Protein AF-A0A9D7A407-F1 (afdb_monomer_lite)

Radius of gyration: 16.37 Å; chains: 1; bounding box: 42×33×40 Å

Foldseek 3Di:
DDDPVNVLVVVLVVCCVVCVVVLQVQFQFEEEEEPLQDDVSVSVVVSLVVNQVVDDPSGRYQYEYEYQCPVHRDPVVVVCPPPPSYHYDNDQLLDADDPDDDLHLYYEAEDADPDPVVCVVVVPSRCSCVPNSVVNVVVVQVVCVVVVRHNNYYHYDDDPCVVPD

Structure (mmCIF, N/CA/C/O backbone):
data_AF-A0A9D7A407-F1
#
_entry.id   AF-A0A9D7A407-F1
#
loop_
_atom_site.group_PDB
_atom_site.id
_atom_site.type_symbol
_atom_site.label_atom_id
_atom_site.label_alt_id
_atom_site.label_comp_id
_atom_site.label_asym_id
_atom_site.label_entity_id
_atom_site.label_seq_id
_atom_site.pdbx_PDB_ins_code
_atom_site.Cartn_x
_atom_site.Cartn_y
_atom_site.Cartn_z
_atom_site.occupancy
_atom_site.B_iso_or_equiv
_atom_site.auth_seq_id
_atom_site.auth_comp_id
_atom_site.auth_asym_id
_atom_site.auth_atom_id
_atom_site.pdbx_PDB_model_num
ATOM 1 N N . MET A 1 1 ? 23.932 -15.758 18.112 1.00 62.31 1 MET A N 1
ATOM 2 C CA . MET A 1 1 ? 23.601 -14.963 16.907 1.00 62.31 1 MET A CA 1
ATOM 3 C C . MET A 1 1 ? 22.083 -14.865 16.829 1.00 62.31 1 MET A C 1
ATOM 5 O O . MET A 1 1 ? 21.446 -15.905 16.954 1.00 62.31 1 MET A O 1
ATOM 9 N N . LYS A 1 2 ? 21.495 -13.667 16.708 1.00 73.19 2 LYS A N 1
ATOM 10 C CA . LYS A 1 2 ? 20.047 -13.544 16.459 1.00 73.19 2 LYS A CA 1
ATOM 11 C C . LYS A 1 2 ? 19.759 -14.063 15.045 1.00 73.19 2 LYS A C 1
ATOM 13 O O . LYS A 1 2 ? 20.515 -13.754 14.130 1.00 73.19 2 LYS A O 1
ATOM 18 N N . ASN A 1 3 ? 18.728 -14.889 14.881 1.00 90.25 3 ASN A N 1
ATOM 19 C CA . ASN A 1 3 ? 18.293 -15.340 13.558 1.00 90.25 3 ASN A CA 1
ATOM 20 C C . ASN A 1 3 ? 17.407 -14.268 12.893 1.00 90.25 3 ASN A C 1
ATOM 22 O O . ASN A 1 3 ? 16.971 -13.325 13.553 1.00 90.25 3 ASN A O 1
ATOM 26 N N . ALA A 1 4 ? 17.138 -14.407 11.592 1.00 87.56 4 ALA A N 1
ATOM 27 C CA . ALA A 1 4 ? 16.377 -13.413 10.828 1.00 87.56 4 ALA A CA 1
ATOM 28 C C . ALA A 1 4 ? 14.980 -13.140 11.417 1.00 87.56 4 ALA A C 1
ATOM 30 O O . ALA A 1 4 ? 14.540 -11.997 11.453 1.00 87.56 4 ALA A O 1
ATOM 31 N N . HIS A 1 5 ? 14.313 -14.171 11.944 1.00 88.75 5 HIS A N 1
ATOM 32 C CA . HIS A 1 5 ? 13.008 -14.020 12.586 1.00 88.75 5 HIS A CA 1
ATOM 33 C C . HIS A 1 5 ? 13.080 -13.117 13.823 1.00 88.75 5 HIS A C 1
ATOM 35 O O . HIS A 1 5 ? 12.257 -12.224 13.977 1.00 88.75 5 HIS A O 1
ATOM 41 N N . ALA A 1 6 ? 14.077 -13.318 14.691 1.00 93.00 6 ALA A N 1
ATOM 42 C CA . ALA A 1 6 ? 14.250 -12.502 15.891 1.00 93.00 6 ALA A CA 1
ATOM 43 C C . ALA A 1 6 ? 14.521 -11.023 15.566 1.00 93.00 6 ALA A C 1
ATOM 45 O O . ALA A 1 6 ? 14.086 -10.155 16.315 1.00 93.00 6 ALA A O 1
ATOM 46 N N . ILE A 1 7 ? 15.217 -10.741 14.459 1.00 94.88 7 ILE A N 1
ATOM 47 C CA . ILE A 1 7 ? 15.448 -9.367 13.990 1.00 94.88 7 ILE A CA 1
ATOM 48 C C . ILE A 1 7 ? 14.130 -8.745 13.528 1.00 94.88 7 ILE A C 1
ATOM 50 O O . ILE A 1 7 ? 13.757 -7.691 14.026 1.00 94.88 7 ILE A O 1
ATOM 54 N N . VAL A 1 8 ? 13.379 -9.436 12.664 1.00 94.50 8 VAL A N 1
ATOM 55 C CA . VAL A 1 8 ? 12.084 -8.937 12.177 1.00 94.50 8 VAL A CA 1
ATOM 56 C C . VAL A 1 8 ? 11.126 -8.671 13.336 1.00 94.50 8 VAL A C 1
ATOM 58 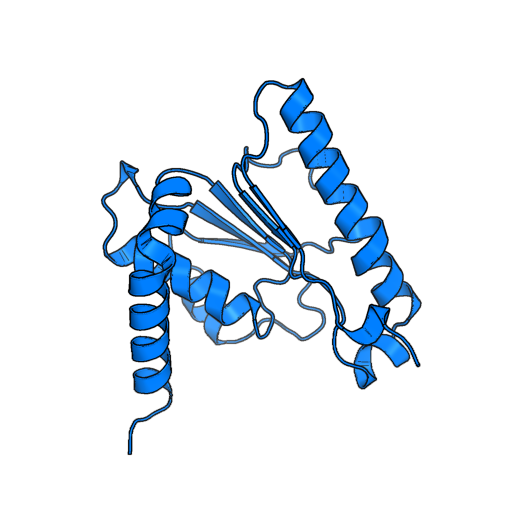O O . VAL A 1 8 ? 10.497 -7.624 13.365 1.00 94.50 8 VAL A O 1
ATOM 61 N N . THR A 1 9 ? 11.014 -9.580 14.308 1.00 95.12 9 THR A N 1
ATOM 62 C CA . THR A 1 9 ? 10.157 -9.355 15.482 1.00 95.12 9 THR A CA 1
ATOM 63 C C . THR A 1 9 ? 10.557 -8.090 16.238 1.00 95.12 9 THR A C 1
ATOM 65 O O . THR A 1 9 ? 9.695 -7.257 16.500 1.00 95.12 9 THR A O 1
ATOM 68 N N . GLN A 1 10 ? 11.851 -7.912 16.516 1.00 97.06 10 GLN A N 1
ATOM 69 C CA . GLN A 1 10 ? 12.355 -6.727 17.208 1.00 97.06 10 GLN A CA 1
ATOM 70 C C . GLN A 1 10 ? 12.086 -5.433 16.420 1.00 97.06 10 GLN A C 1
ATOM 72 O O . GLN A 1 10 ? 11.725 -4.417 17.009 1.00 97.06 10 GLN A O 1
ATOM 77 N N . ASP A 1 11 ? 12.238 -5.461 15.096 1.00 97.50 11 ASP A N 1
ATOM 78 C CA . ASP A 1 11 ? 11.947 -4.308 14.243 1.00 97.50 11 ASP A CA 1
ATOM 79 C C . ASP A 1 11 ? 10.453 -3.954 14.268 1.00 97.50 11 ASP A C 1
ATOM 81 O O . ASP A 1 11 ? 10.094 -2.781 14.326 1.00 97.50 11 ASP A O 1
ATOM 85 N N . LEU A 1 12 ? 9.566 -4.955 14.240 1.00 97.56 12 LEU A N 1
ATOM 86 C CA . LEU A 1 12 ? 8.117 -4.738 14.290 1.00 97.56 12 LEU A CA 1
ATOM 87 C C . LEU A 1 12 ? 7.673 -4.175 15.643 1.00 97.56 12 LEU A C 1
ATOM 89 O O . LEU A 1 12 ? 6.838 -3.270 15.667 1.00 97.56 12 LEU A O 1
ATOM 93 N N . GLU A 1 13 ? 8.258 -4.659 16.741 1.00 97.31 13 GLU A N 1
ATOM 94 C CA . GLU A 1 13 ? 8.068 -4.090 18.079 1.00 97.31 13 GLU A CA 1
ATOM 95 C C . GLU A 1 13 ? 8.502 -2.621 18.095 1.00 97.31 13 GLU A C 1
ATOM 97 O O . GLU A 1 13 ? 7.706 -1.748 18.442 1.00 97.31 13 GLU A O 1
ATOM 102 N N . TYR A 1 14 ? 9.713 -2.328 17.609 1.00 98.19 14 TYR A N 1
ATOM 103 C CA . TYR A 1 14 ? 10.229 -0.964 17.510 1.00 98.19 14 TYR A CA 1
ATOM 104 C C . TYR A 1 14 ? 9.311 -0.051 16.681 1.00 98.19 14 TYR A C 1
ATOM 106 O O . TYR A 1 14 ? 8.990 1.060 17.110 1.00 98.19 14 TYR A O 1
ATOM 114 N N . ILE A 1 15 ? 8.841 -0.506 15.516 1.00 97.88 15 ILE A N 1
ATOM 115 C CA . ILE A 1 15 ? 7.926 0.259 14.657 1.00 97.88 15 ILE A CA 1
ATOM 116 C C . ILE A 1 15 ? 6.605 0.533 15.387 1.00 97.88 15 ILE A C 1
ATOM 118 O O . ILE A 1 15 ? 6.150 1.676 15.421 1.00 97.88 15 ILE A O 1
ATOM 122 N N . CYS A 1 16 ? 5.998 -0.486 16.000 1.00 97.12 16 CYS A N 1
ATOM 123 C CA . CYS A 1 16 ? 4.733 -0.343 16.726 1.00 97.12 16 CYS A CA 1
ATOM 124 C C . CYS A 1 16 ? 4.859 0.578 17.942 1.00 97.12 16 CYS A C 1
ATOM 126 O O . CYS A 1 16 ? 3.928 1.322 18.252 1.00 97.12 16 CYS A O 1
ATOM 128 N N . GLU A 1 17 ? 6.007 0.561 18.618 1.00 97.25 17 GLU A N 1
ATOM 129 C CA . GLU A 1 17 ? 6.273 1.434 19.756 1.00 97.25 17 GLU A CA 1
ATOM 130 C C . GLU A 1 17 ? 6.446 2.901 19.362 1.00 97.25 17 GLU A C 1
ATOM 132 O O . GLU A 1 17 ? 5.972 3.779 20.088 1.00 97.25 17 GLU A O 1
ATOM 137 N N . ASN A 1 18 ? 7.099 3.165 18.230 1.00 98.19 18 ASN A N 1
ATOM 138 C CA . ASN A 1 18 ? 7.390 4.525 17.775 1.00 98.19 18 ASN A CA 1
ATOM 139 C C . ASN A 1 18 ? 6.241 5.150 16.974 1.00 98.19 18 ASN A C 1
ATOM 141 O O . ASN A 1 18 ? 6.116 6.370 16.973 1.00 98.19 18 ASN A O 1
ATOM 145 N N . LEU A 1 19 ? 5.379 4.341 16.349 1.00 96.94 19 LEU A N 1
ATOM 146 C CA . LEU A 1 19 ? 4.243 4.811 15.543 1.00 96.94 19 LEU A CA 1
ATOM 147 C C . LEU A 1 19 ? 2.884 4.668 16.252 1.00 96.94 19 LEU A C 1
ATOM 149 O O . LEU A 1 19 ? 1.840 4.539 15.607 1.00 96.94 19 LEU A O 1
ATOM 153 N N . LYS A 1 20 ? 2.863 4.651 17.594 1.00 96.00 20 LYS A N 1
ATOM 154 C CA . LYS A 1 20 ? 1.623 4.479 18.384 1.00 96.00 20 LYS A CA 1
ATOM 155 C C . LYS A 1 20 ? 0.532 5.469 17.981 1.00 96.00 20 LYS A C 1
ATOM 157 O O . LYS A 1 20 ? -0.639 5.098 17.931 1.00 96.00 20 LYS A O 1
ATOM 162 N N . THR A 1 21 ? 0.914 6.713 17.704 1.00 97.19 21 THR A N 1
ATOM 163 C CA . THR A 1 21 ? -0.012 7.785 17.326 1.00 97.19 21 THR A CA 1
ATOM 164 C C . THR A 1 21 ? -0.643 7.511 15.964 1.00 97.19 21 THR A C 1
ATOM 166 O O . THR A 1 21 ? -1.859 7.592 15.820 1.00 97.19 21 THR A O 1
ATOM 169 N N . GLU A 1 22 ? 0.163 7.139 14.975 1.00 96.94 22 GLU A N 1
ATOM 170 C CA . GLU A 1 22 ? -0.262 6.858 13.606 1.00 96.94 22 GLU A CA 1
ATOM 171 C C . GLU A 1 22 ? -1.163 5.620 13.563 1.00 96.94 22 GLU A C 1
ATOM 173 O O . GLU A 1 22 ? -2.240 5.655 12.965 1.00 96.94 22 GLU A O 1
ATOM 178 N N . PHE A 1 23 ? -0.788 4.541 14.261 1.00 97.56 23 PHE A N 1
ATOM 179 C CA . PHE A 1 23 ? -1.649 3.364 14.384 1.00 97.56 23 PHE A CA 1
ATOM 180 C C . PHE A 1 23 ? -2.976 3.699 15.076 1.00 97.56 23 PHE A C 1
ATOM 182 O O . PHE A 1 23 ? -4.028 3.263 14.612 1.00 97.56 23 PHE A O 1
ATOM 189 N N . ALA A 1 24 ? -2.963 4.524 16.129 1.00 96.69 24 ALA A N 1
ATOM 190 C CA . ALA A 1 24 ? -4.189 4.968 16.790 1.00 96.69 24 ALA A CA 1
ATOM 191 C C . ALA A 1 24 ? -5.093 5.806 15.865 1.00 96.69 24 ALA A C 1
ATOM 193 O O . ALA A 1 24 ? -6.313 5.670 15.922 1.00 96.69 24 ALA A O 1
ATOM 194 N N . GLN A 1 25 ? -4.527 6.633 14.978 1.00 97.56 25 GLN A N 1
ATOM 195 C CA . GLN A 1 25 ? -5.297 7.388 13.978 1.00 97.56 25 GLN A CA 1
ATOM 196 C C . GLN A 1 25 ? -5.928 6.486 12.906 1.00 97.56 25 GLN A C 1
ATOM 198 O O . GLN A 1 25 ? -7.016 6.787 12.402 1.00 97.56 25 GLN A O 1
ATOM 203 N N . MET A 1 26 ? -5.258 5.382 12.566 1.00 98.12 26 MET A N 1
ATOM 204 C CA . MET A 1 26 ? -5.745 4.379 11.616 1.00 98.12 26 MET A CA 1
ATOM 205 C C . MET A 1 26 ? -6.700 3.353 12.246 1.00 98.12 26 MET A C 1
ATOM 207 O O . MET A 1 26 ? -7.421 2.675 11.511 1.00 98.12 26 MET A O 1
ATOM 211 N N . ALA A 1 27 ? -6.728 3.229 13.575 1.00 98.19 27 ALA A N 1
ATOM 212 C CA . ALA A 1 27 ? -7.482 2.208 14.295 1.00 98.19 27 ALA A CA 1
ATOM 213 C C . ALA A 1 27 ? -8.965 2.158 13.880 1.00 98.19 27 ALA A C 1
ATOM 215 O O . ALA A 1 27 ? -9.656 3.176 13.821 1.00 98.19 27 ALA A O 1
ATOM 216 N N . GLY A 1 28 ? -9.453 0.951 13.587 1.00 98.38 28 GLY A N 1
ATOM 217 C CA . GLY A 1 28 ? -10.831 0.691 13.158 1.00 98.38 28 GLY A CA 1
ATOM 218 C C . GLY A 1 28 ? -11.140 1.083 11.709 1.00 98.38 28 GLY A C 1
ATOM 219 O O . GLY A 1 28 ? -12.287 0.961 11.272 1.00 98.38 28 GLY A O 1
ATOM 220 N N . LYS A 1 29 ? -10.144 1.547 10.945 1.00 98.38 29 LYS A N 1
ATOM 221 C CA . LYS A 1 29 ? -10.311 2.018 9.564 1.00 98.38 29 LYS A CA 1
ATOM 222 C C . LYS A 1 29 ? -9.705 1.048 8.551 1.00 98.38 29 LYS A C 1
ATOM 224 O O . LYS A 1 29 ? -9.127 0.013 8.886 1.00 98.38 29 LYS A O 1
ATOM 229 N N . ARG A 1 30 ? -9.884 1.375 7.270 1.00 98.69 30 ARG A N 1
ATOM 230 C CA . ARG A 1 30 ? -9.343 0.618 6.137 1.00 98.69 30 ARG A CA 1
ATOM 231 C C . ARG A 1 30 ? -8.115 1.321 5.565 1.00 98.69 30 ARG A C 1
ATOM 233 O O . ARG A 1 30 ? -8.171 2.522 5.292 1.00 98.69 30 ARG A O 1
ATOM 240 N N . LEU A 1 31 ? -7.058 0.546 5.342 1.00 98.75 31 LEU A N 1
ATOM 241 C CA . LEU A 1 31 ? -5.794 0.970 4.747 1.00 98.75 31 LEU A CA 1
ATOM 242 C C . LEU A 1 31 ? -5.579 0.241 3.416 1.00 98.75 31 LEU A C 1
ATOM 244 O O . LEU A 1 31 ? -5.613 -0.988 3.371 1.00 98.75 31 LEU A O 1
ATOM 248 N N . LEU A 1 32 ? -5.325 0.993 2.347 1.00 98.69 32 LEU A N 1
ATOM 249 C CA . LEU A 1 32 ? -4.858 0.456 1.070 1.00 98.69 32 LEU A CA 1
ATOM 250 C C . LEU A 1 32 ? -3.340 0.618 0.962 1.00 98.69 32 LEU A C 1
ATOM 252 O O . LEU A 1 32 ? -2.828 1.725 1.092 1.00 98.69 32 LEU A O 1
ATOM 256 N N . ILE A 1 33 ? -2.627 -0.465 0.662 1.00 98.56 33 ILE A N 1
ATOM 257 C CA . ILE A 1 33 ? -1.197 -0.448 0.348 1.00 98.56 33 ILE A CA 1
ATOM 258 C C . ILE A 1 33 ? -1.017 -0.952 -1.081 1.00 98.56 33 ILE A C 1
ATOM 260 O O . ILE A 1 33 ? -1.228 -2.129 -1.365 1.00 98.56 33 ILE A O 1
ATOM 264 N N . THR A 1 34 ? -0.594 -0.090 -2.000 1.00 98.06 34 THR A N 1
ATOM 265 C CA . THR A 1 34 ? -0.192 -0.551 -3.338 1.00 98.06 34 THR A CA 1
ATOM 266 C C . THR A 1 34 ? 1.293 -0.903 -3.329 1.00 98.06 34 THR A C 1
ATOM 268 O O . THR A 1 34 ? 2.064 -0.162 -2.723 1.00 98.06 34 THR A O 1
ATOM 271 N N . GLY A 1 35 ? 1.720 -1.963 -4.015 1.00 96.56 35 GLY A N 1
ATOM 272 C CA . GLY A 1 35 ? 3.117 -2.416 -3.993 1.00 96.56 35 GLY A CA 1
ATOM 273 C C . GLY A 1 35 ? 3.501 -3.118 -2.686 1.00 96.56 35 GLY A C 1
ATOM 274 O O . GLY A 1 35 ? 4.682 -3.213 -2.345 1.00 96.56 35 GLY A O 1
ATOM 275 N N . GLY A 1 36 ? 2.504 -3.578 -1.920 1.00 96.62 36 GLY A N 1
ATOM 276 C CA . GLY A 1 36 ? 2.699 -4.184 -0.602 1.00 96.62 36 GLY A CA 1
ATOM 277 C C . GLY A 1 36 ? 3.466 -5.509 -0.629 1.00 96.62 36 GLY A C 1
ATOM 278 O O . GLY A 1 36 ? 4.002 -5.901 0.401 1.00 96.62 36 GLY A O 1
ATOM 279 N N . ALA A 1 37 ? 3.590 -6.175 -1.785 1.00 96.25 37 ALA A N 1
ATOM 280 C CA . ALA A 1 37 ? 4.411 -7.382 -1.915 1.00 96.25 37 ALA A CA 1
ATOM 281 C C . ALA A 1 37 ? 5.911 -7.072 -2.114 1.00 96.25 37 ALA A C 1
ATOM 283 O O . ALA A 1 37 ? 6.737 -7.985 -2.155 1.00 96.25 37 ALA A O 1
ATOM 284 N N . GLY A 1 38 ? 6.279 -5.793 -2.260 1.00 93.62 38 GLY A N 1
ATOM 285 C CA . GLY A 1 38 ? 7.661 -5.345 -2.415 1.00 93.62 38 GLY A CA 1
ATOM 286 C C . GLY A 1 38 ? 8.473 -5.341 -1.114 1.00 93.62 38 GLY A C 1
ATOM 287 O O . GLY A 1 38 ? 7.974 -5.630 -0.033 1.00 93.62 38 GLY A O 1
ATOM 288 N N . PHE A 1 39 ? 9.749 -4.956 -1.219 1.00 91.25 39 PHE A N 1
ATOM 289 C CA . PHE A 1 39 ? 10.692 -4.956 -0.092 1.00 91.25 39 PHE A CA 1
ATOM 290 C C . PHE A 1 39 ? 10.265 -4.053 1.077 1.00 91.25 39 PHE A C 1
ATOM 292 O O . PHE A 1 39 ? 10.225 -4.511 2.210 1.00 91.25 39 PHE A O 1
ATOM 299 N N . LEU A 1 40 ? 9.912 -2.790 0.823 1.00 91.81 40 LEU A N 1
ATOM 300 C CA . LEU A 1 40 ? 9.404 -1.905 1.882 1.00 91.81 40 LEU A CA 1
ATOM 301 C C . LEU A 1 40 ? 7.946 -2.230 2.243 1.00 91.81 40 LEU A C 1
ATOM 303 O O . LEU A 1 40 ? 7.560 -2.148 3.407 1.00 91.81 40 LEU A O 1
ATOM 307 N N . GLY A 1 41 ? 7.161 -2.678 1.254 1.00 94.12 41 GLY A N 1
ATOM 308 C CA . GLY A 1 41 ? 5.800 -3.178 1.451 1.00 94.12 41 GLY A CA 1
ATOM 309 C C . GLY A 1 41 ? 5.721 -4.295 2.494 1.00 94.12 41 GLY A C 1
ATOM 310 O O . GLY A 1 41 ? 4.812 -4.280 3.320 1.00 94.12 41 GLY A O 1
ATOM 311 N N . TYR A 1 42 ? 6.723 -5.182 2.532 1.00 95.44 42 TYR A N 1
ATOM 312 C CA . TYR A 1 42 ? 6.871 -6.223 3.551 1.00 95.44 42 TYR A CA 1
ATOM 313 C C . TYR A 1 42 ? 6.736 -5.671 4.972 1.00 95.44 42 TYR A C 1
ATOM 315 O O . TYR A 1 42 ? 5.877 -6.132 5.721 1.00 95.44 42 TYR A O 1
ATOM 323 N N . TYR A 1 43 ? 7.540 -4.668 5.340 1.00 96.94 43 TYR A N 1
ATOM 324 C CA . TYR A 1 43 ? 7.502 -4.107 6.691 1.00 96.94 43 TYR A CA 1
ATOM 325 C C . TYR A 1 43 ? 6.213 -3.327 6.956 1.00 96.94 43 TYR A C 1
ATOM 327 O O . TYR A 1 43 ? 5.684 -3.421 8.058 1.00 96.94 43 TYR A O 1
ATOM 335 N N . LEU A 1 44 ? 5.662 -2.620 5.963 1.00 97.12 44 LEU A N 1
ATOM 336 C CA . LEU A 1 44 ? 4.384 -1.914 6.120 1.00 97.12 44 LEU A CA 1
ATOM 337 C C . LEU A 1 44 ? 3.232 -2.875 6.442 1.00 97.12 44 LEU A C 1
ATOM 339 O O . LEU A 1 44 ? 2.477 -2.649 7.387 1.00 97.12 44 LEU A O 1
ATOM 343 N N . VAL A 1 45 ? 3.109 -3.959 5.669 1.00 98.06 45 VAL A N 1
ATOM 344 C CA . VAL A 1 45 ? 2.070 -4.976 5.872 1.00 98.06 45 VAL A CA 1
ATOM 345 C C . VAL A 1 45 ? 2.288 -5.678 7.211 1.00 98.06 45 VAL A C 1
ATOM 347 O O . VAL A 1 45 ? 1.376 -5.728 8.033 1.00 98.06 45 VAL A O 1
ATOM 350 N N . GLN A 1 46 ? 3.503 -6.169 7.468 1.00 97.56 46 GLN A N 1
ATOM 351 C CA . GLN A 1 46 ? 3.829 -6.888 8.702 1.00 97.56 46 GLN A CA 1
ATOM 352 C C . GLN A 1 46 ? 3.616 -6.027 9.950 1.00 97.56 46 GLN A C 1
ATOM 354 O O . GLN A 1 46 ? 3.112 -6.543 10.941 1.00 97.56 46 GLN A O 1
ATOM 359 N N . ALA A 1 47 ? 3.952 -4.734 9.919 1.00 98.12 47 ALA A N 1
ATOM 360 C CA . ALA A 1 47 ? 3.787 -3.847 11.070 1.00 98.12 47 ALA A CA 1
ATOM 361 C C . ALA A 1 47 ? 2.312 -3.645 11.431 1.00 98.12 47 ALA A C 1
ATOM 363 O O . ALA A 1 47 ? 1.957 -3.758 12.602 1.00 98.12 47 ALA A O 1
ATOM 364 N N . ILE A 1 48 ? 1.436 -3.437 10.442 1.00 98.25 48 ILE A N 1
ATOM 365 C CA . ILE A 1 48 ? -0.005 -3.302 10.702 1.00 98.25 48 ILE A CA 1
ATOM 366 C C . ILE A 1 48 ? -0.586 -4.615 11.233 1.00 98.25 48 ILE A C 1
ATOM 368 O O . ILE A 1 48 ? -1.334 -4.603 12.209 1.00 98.25 48 ILE A O 1
ATOM 372 N N . LEU A 1 49 ? -0.222 -5.757 10.641 1.00 98.06 49 LEU A N 1
ATOM 373 C CA . LEU A 1 49 ? -0.697 -7.059 11.119 1.00 98.06 49 LEU A CA 1
ATOM 374 C C . LEU A 1 49 ? -0.157 -7.387 12.513 1.00 98.06 49 LEU A C 1
ATOM 376 O O . LEU A 1 49 ? -0.879 -7.936 13.340 1.00 98.06 49 LEU A O 1
ATOM 380 N N . HIS A 1 50 ? 1.095 -7.033 12.800 1.00 97.81 50 HIS A N 1
ATOM 381 C CA . HIS A 1 50 ? 1.687 -7.184 14.124 1.00 97.81 50 HIS A CA 1
ATOM 382 C C . HIS A 1 50 ? 0.943 -6.335 15.157 1.00 97.81 50 HIS A C 1
ATOM 384 O O . HIS A 1 50 ? 0.561 -6.853 16.203 1.00 97.81 50 HIS A O 1
ATOM 390 N N . TRP A 1 51 ? 0.652 -5.073 14.839 1.00 98.19 51 TRP A N 1
ATOM 391 C CA . TRP A 1 51 ? -0.151 -4.204 15.695 1.00 98.19 51 TRP A CA 1
ATOM 392 C C . TRP A 1 51 ? -1.569 -4.763 15.915 1.00 98.19 51 TRP A C 1
ATOM 394 O O . TRP A 1 51 ? -2.039 -4.836 17.053 1.00 98.19 51 TRP A O 1
ATOM 404 N N . ASN A 1 52 ? -2.218 -5.264 14.855 1.00 98.19 52 ASN A N 1
ATOM 405 C CA . ASN A 1 52 ? -3.554 -5.868 14.924 1.00 98.19 52 ASN A CA 1
ATOM 406 C C . ASN A 1 52 ? -3.632 -7.061 15.892 1.00 98.19 52 ASN A C 1
ATOM 408 O O . ASN A 1 52 ? -4.691 -7.283 16.474 1.00 98.19 52 ASN A O 1
ATOM 412 N N . LYS A 1 53 ? -2.538 -7.807 16.122 1.00 96.56 53 LYS A N 1
ATOM 413 C CA . LYS A 1 53 ? -2.513 -8.921 17.097 1.00 96.56 53 LYS A CA 1
ATOM 414 C C . LYS A 1 53 ? -2.778 -8.470 18.533 1.00 96.56 53 LYS A C 1
ATOM 416 O O . LYS A 1 53 ? -3.220 -9.276 19.347 1.00 96.56 53 LYS A O 1
ATOM 421 N N . HIS A 1 54 ? -2.496 -7.207 18.841 1.00 95.75 54 HIS A N 1
ATOM 422 C CA . HIS A 1 54 ? -2.678 -6.620 20.168 1.00 95.75 54 HIS A CA 1
ATOM 423 C C . HIS A 1 54 ? -3.874 -5.660 20.236 1.00 95.75 54 HIS A C 1
ATOM 425 O O . HIS A 1 54 ? -4.273 -5.248 21.326 1.00 95.75 54 HIS A O 1
ATOM 431 N N . ALA A 1 55 ? -4.454 -5.303 19.090 1.00 96.44 55 ALA A N 1
ATOM 432 C CA . ALA A 1 55 ? -5.575 -4.384 19.009 1.00 96.44 55 ALA A CA 1
ATOM 433 C C . ALA A 1 55 ? -6.896 -5.056 19.414 1.00 96.44 55 ALA A C 1
ATOM 435 O O . ALA A 1 55 ? -7.157 -6.223 19.120 1.00 96.44 55 ALA A O 1
ATOM 436 N N . LEU A 1 56 ? -7.777 -4.290 20.063 1.00 97.06 56 LEU A N 1
ATOM 437 C CA . LEU A 1 56 ? -9.142 -4.744 20.329 1.00 97.06 56 LEU A CA 1
ATOM 438 C C . LEU A 1 56 ? -9.932 -4.857 19.010 1.00 97.06 56 LEU A C 1
ATOM 440 O O . LEU A 1 56 ? -9.672 -4.081 18.092 1.00 97.06 56 LEU A O 1
ATOM 444 N N . PRO A 1 57 ? -10.965 -5.720 18.917 1.00 97.00 57 PRO A N 1
ATOM 445 C CA . PRO A 1 57 ? -11.761 -5.885 17.697 1.00 97.00 57 PRO A CA 1
ATOM 446 C C . PRO A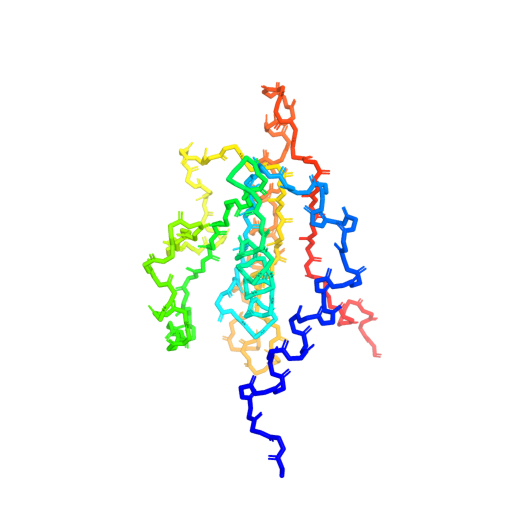 1 57 ? -12.232 -4.588 17.000 1.00 97.00 57 PRO A C 1
ATOM 448 O O . PRO A 1 57 ? -12.098 -4.512 15.779 1.00 97.00 57 PRO A O 1
ATOM 451 N N . PRO A 1 58 ? -12.729 -3.542 17.702 1.00 97.56 58 PRO A N 1
ATOM 452 C CA . PRO A 1 58 ? -13.123 -2.287 17.048 1.00 97.56 58 PRO A CA 1
ATOM 453 C C . PRO A 1 58 ? -11.942 -1.437 16.553 1.00 97.56 58 PRO A C 1
ATOM 455 O O . PRO A 1 58 ? -12.152 -0.496 15.798 1.00 97.56 58 PRO A O 1
ATOM 458 N N . GLN A 1 59 ? -10.717 -1.740 16.983 1.00 98.00 59 GLN A N 1
ATOM 459 C CA . GLN A 1 59 ? -9.500 -1.015 16.622 1.00 98.00 59 GLN A CA 1
ATOM 460 C C . GLN A 1 59 ? -8.751 -1.659 15.451 1.00 98.00 59 GLN A C 1
ATOM 462 O O . GLN A 1 59 ? -7.844 -1.034 14.913 1.00 98.00 59 GLN A O 1
ATOM 467 N N . ILE A 1 60 ? -9.133 -2.865 15.021 1.00 98.56 60 ILE A N 1
ATOM 468 C CA . ILE A 1 60 ? -8.465 -3.583 13.931 1.00 98.56 60 ILE A CA 1
ATOM 469 C C . ILE A 1 60 ? -8.423 -2.732 12.659 1.00 98.56 60 ILE A C 1
ATOM 471 O O . ILE A 1 60 ? -9.458 -2.304 12.141 1.00 98.56 60 ILE A O 1
ATOM 475 N N . ILE A 1 61 ? -7.215 -2.537 12.134 1.00 98.69 61 ILE A N 1
ATOM 476 C CA . ILE A 1 61 ? -6.986 -1.886 10.847 1.00 98.69 61 ILE A CA 1
ATOM 477 C C . ILE A 1 61 ? -7.155 -2.946 9.764 1.00 98.69 61 ILE A C 1
ATOM 479 O O . ILE A 1 61 ? -6.426 -3.936 9.731 1.00 98.69 61 ILE A O 1
ATOM 483 N N . ARG A 1 62 ? -8.113 -2.757 8.856 1.00 98.62 62 ARG A N 1
ATOM 484 C CA . ARG A 1 62 ? -8.315 -3.683 7.731 1.00 98.62 62 ARG A CA 1
ATOM 485 C C . ARG A 1 62 ? -7.402 -3.288 6.581 1.00 98.62 62 ARG A C 1
ATOM 487 O O . ARG A 1 62 ? -7.578 -2.218 5.999 1.00 98.62 62 ARG A O 1
ATOM 494 N N . VAL A 1 63 ? -6.455 -4.153 6.241 1.00 98.50 63 VAL A N 1
ATOM 495 C CA . VAL A 1 63 ? -5.442 -3.890 5.217 1.00 98.50 63 VAL A CA 1
ATOM 496 C C . VAL A 1 63 ? -5.864 -4.515 3.899 1.00 98.50 63 VAL A C 1
ATOM 498 O O . VAL A 1 63 ? -6.241 -5.680 3.840 1.00 98.50 63 VAL A O 1
ATOM 501 N N . THR A 1 64 ? -5.783 -3.752 2.816 1.00 98.44 64 THR A N 1
ATOM 502 C CA . THR A 1 64 ? -5.835 -4.286 1.454 1.00 98.44 64 THR A CA 1
ATOM 503 C C . THR A 1 64 ? -4.507 -4.031 0.764 1.00 98.44 64 THR A C 1
ATOM 505 O O . THR A 1 64 ? -4.017 -2.905 0.781 1.00 98.44 64 THR A O 1
ATOM 508 N N . VAL A 1 65 ? -3.935 -5.057 0.139 1.00 98.31 65 VAL A N 1
ATOM 509 C CA . VAL A 1 65 ? -2.728 -4.941 -0.680 1.00 98.31 65 VAL A CA 1
ATOM 510 C C . VAL A 1 65 ? -3.097 -5.063 -2.148 1.00 98.31 65 VAL A C 1
ATOM 512 O O . VAL A 1 65 ? -3.658 -6.077 -2.559 1.00 98.31 65 VAL A O 1
ATOM 515 N N . PHE A 1 66 ? -2.751 -4.046 -2.934 1.00 98.00 66 PHE A N 1
ATOM 516 C CA . PHE A 1 66 ? -2.806 -4.093 -4.394 1.00 98.00 66 PHE A CA 1
ATOM 517 C C . PHE A 1 66 ? -1.400 -4.313 -4.937 1.00 98.00 66 PHE A C 1
ATOM 519 O O . PHE A 1 66 ? -0.511 -3.491 -4.715 1.00 98.00 66 PHE A O 1
ATOM 526 N N . ASP A 1 67 ? -1.185 -5.403 -5.660 1.00 97.56 67 ASP A N 1
ATOM 527 C CA . ASP A 1 67 ? 0.100 -5.681 -6.302 1.00 97.56 67 ASP A CA 1
ATOM 528 C C . ASP A 1 67 ? -0.117 -6.430 -7.620 1.00 97.56 67 ASP A C 1
ATOM 530 O O . ASP A 1 67 ? -1.051 -7.220 -7.744 1.00 97.56 67 ASP A O 1
ATOM 534 N N . ASN A 1 68 ? 0.717 -6.188 -8.629 1.00 95.25 68 ASN A N 1
ATOM 535 C CA . ASN A 1 68 ? 0.617 -6.905 -9.902 1.00 95.25 68 ASN A CA 1
ATOM 536 C C . ASN A 1 68 ? 1.475 -8.178 -9.930 1.00 95.25 68 ASN A C 1
ATOM 538 O O . ASN A 1 68 ? 1.333 -8.982 -10.855 1.00 95.25 68 ASN A O 1
ATOM 542 N N . TYR A 1 69 ? 2.334 -8.366 -8.924 1.00 95.25 69 TYR A N 1
ATOM 543 C CA . TYR A 1 69 ? 3.266 -9.477 -8.787 1.00 95.25 69 TYR A CA 1
ATOM 544 C C . TYR A 1 69 ? 4.205 -9.637 -9.988 1.00 95.25 69 TYR A C 1
ATOM 546 O O . TYR A 1 69 ? 4.575 -10.754 -10.344 1.00 95.25 69 TYR A O 1
ATOM 554 N N . MET A 1 70 ? 4.633 -8.528 -10.606 1.00 89.75 70 MET A N 1
ATOM 555 C CA . MET A 1 70 ? 5.595 -8.538 -11.721 1.00 89.75 70 MET A CA 1
ATOM 556 C C . MET A 1 70 ? 6.898 -9.284 -11.372 1.00 89.75 70 MET A C 1
ATOM 558 O O . MET A 1 70 ? 7.535 -9.859 -12.248 1.00 89.75 70 MET A O 1
ATOM 562 N N . ARG A 1 71 ? 7.279 -9.314 -10.086 1.00 87.44 71 ARG A N 1
ATOM 563 C CA . ARG A 1 71 ? 8.452 -10.039 -9.558 1.00 87.44 71 ARG A CA 1
ATOM 564 C C . ARG A 1 71 ? 8.104 -11.389 -8.909 1.00 87.44 71 ARG A C 1
ATOM 566 O O . ARG A 1 71 ? 8.944 -11.967 -8.227 1.00 87.44 71 ARG A O 1
ATOM 573 N N . GLY A 1 72 ? 6.881 -11.877 -9.102 1.00 92.50 72 GLY A N 1
ATOM 574 C CA . GLY A 1 72 ? 6.326 -13.033 -8.399 1.00 92.50 72 GLY A CA 1
ATOM 575 C C . GLY A 1 72 ? 5.654 -12.671 -7.072 1.00 92.50 72 GLY A C 1
ATOM 576 O O . GLY A 1 72 ? 5.773 -11.551 -6.569 1.00 92.50 72 GLY A O 1
ATOM 577 N N . VAL A 1 73 ? 4.914 -13.635 -6.519 1.00 95.44 73 VAL A N 1
ATOM 578 C CA . VAL A 1 73 ? 4.322 -13.536 -5.178 1.00 95.44 73 VAL A CA 1
ATOM 579 C C . VAL A 1 73 ? 5.352 -14.060 -4.178 1.00 95.44 73 VAL A C 1
ATOM 581 O O . VAL A 1 73 ? 5.801 -15.194 -4.334 1.00 95.44 73 VAL A O 1
ATOM 584 N N . PRO A 1 74 ? 5.756 -13.281 -3.167 1.00 95.44 74 PRO A N 1
ATOM 585 C CA . PRO A 1 74 ? 6.751 -13.750 -2.218 1.00 95.44 74 PRO A CA 1
ATOM 586 C C . PRO A 1 74 ? 6.148 -14.734 -1.201 1.00 95.44 74 PRO A C 1
ATOM 588 O O . PRO A 1 74 ? 5.035 -14.533 -0.714 1.00 95.44 74 PRO A O 1
ATOM 591 N N . ASP A 1 75 ? 6.916 -15.755 -0.807 1.00 95.56 75 ASP A N 1
ATOM 592 C CA . ASP A 1 75 ? 6.471 -16.823 0.109 1.00 95.56 75 ASP A CA 1
ATOM 593 C C . ASP A 1 75 ? 5.925 -16.312 1.447 1.00 95.56 75 ASP A C 1
ATOM 595 O O . ASP A 1 75 ? 5.038 -16.920 2.046 1.00 95.56 75 ASP A O 1
ATOM 599 N N . TRP A 1 76 ? 6.463 -15.199 1.953 1.00 94.81 76 TRP A N 1
ATOM 600 C CA . TRP A 1 76 ? 5.994 -14.605 3.204 1.00 94.81 76 TRP A CA 1
ATOM 601 C C . TRP A 1 76 ? 4.558 -14.092 3.093 1.00 94.81 76 TRP A C 1
ATOM 603 O O . TRP A 1 76 ? 3.842 -14.119 4.087 1.00 94.81 76 TRP A O 1
ATOM 613 N N . LEU A 1 77 ? 4.138 -13.645 1.906 1.00 95.88 77 LEU A N 1
ATOM 614 C CA . LEU A 1 77 ? 2.803 -13.107 1.677 1.00 95.88 77 LEU A CA 1
ATOM 615 C C . LEU A 1 77 ? 1.782 -14.237 1.539 1.00 95.88 77 LEU A C 1
ATOM 617 O O . LEU A 1 77 ? 0.691 -14.133 2.087 1.00 95.88 77 LEU A O 1
ATOM 621 N N . LEU A 1 78 ? 2.167 -15.348 0.899 1.00 94.31 78 LEU A N 1
ATOM 622 C CA . LEU A 1 78 ? 1.344 -16.563 0.830 1.00 94.31 78 LEU A CA 1
ATOM 623 C C . LEU A 1 78 ? 1.013 -17.096 2.229 1.00 94.31 78 LEU A C 1
ATOM 625 O O . LEU A 1 78 ? -0.120 -17.463 2.509 1.00 94.31 78 LEU A O 1
ATOM 629 N N . LYS A 1 79 ? 1.973 -17.048 3.159 1.00 95.00 79 LYS A N 1
ATOM 630 C CA . LYS A 1 79 ? 1.755 -17.450 4.561 1.00 95.00 79 LYS A CA 1
ATOM 631 C C . LYS A 1 79 ? 0.746 -16.573 5.315 1.00 95.00 79 LYS A C 1
ATOM 633 O O . LYS A 1 79 ? 0.315 -16.965 6.395 1.00 95.00 79 LYS A O 1
ATOM 638 N N . LEU A 1 80 ? 0.395 -15.403 4.780 1.00 95.06 80 LEU A N 1
ATOM 639 C CA . LEU A 1 80 ? -0.546 -14.454 5.379 1.00 95.06 80 LEU A CA 1
ATOM 640 C C . LEU A 1 80 ? -1.929 -14.477 4.710 1.00 95.06 80 LEU A C 1
ATOM 642 O O . LEU A 1 80 ? -2.807 -13.737 5.139 1.00 95.06 80 LEU A O 1
ATOM 646 N N . GLU A 1 81 ? -2.151 -15.309 3.687 1.00 88.62 81 GLU A N 1
ATOM 647 C CA . GLU A 1 81 ? -3.390 -15.298 2.889 1.00 88.62 81 GLU A CA 1
ATOM 648 C C . GLU A 1 81 ? -4.669 -15.552 3.707 1.00 88.62 81 GLU A C 1
ATOM 650 O O . GLU A 1 81 ? -5.746 -15.105 3.324 1.00 88.62 81 GLU A O 1
ATOM 655 N N . ASN A 1 82 ? -4.541 -16.243 4.846 1.00 92.50 82 ASN A N 1
ATOM 656 C CA . ASN A 1 82 ? -5.651 -16.590 5.735 1.00 92.50 82 ASN A CA 1
ATOM 657 C C . ASN A 1 82 ? -5.837 -15.599 6.899 1.00 92.50 82 ASN A C 1
ATOM 659 O O . ASN A 1 82 ? -6.670 -15.841 7.773 1.00 92.50 82 ASN A O 1
ATOM 663 N N . ASP A 1 83 ? -5.066 -14.507 6.957 1.00 96.62 83 ASP A N 1
ATOM 664 C CA . ASP A 1 83 ? -5.273 -13.469 7.968 1.00 96.62 83 ASP A CA 1
ATOM 665 C C . ASP A 1 83 ? -6.584 -12.709 7.672 1.00 96.62 83 ASP A C 1
ATOM 667 O O . ASP A 1 83 ? -6.700 -12.064 6.629 1.00 96.62 83 ASP A O 1
ATOM 671 N N . PRO A 1 84 ? -7.586 -12.728 8.574 1.00 96.06 84 PRO A N 1
ATOM 672 C CA . PRO A 1 84 ? -8.900 -12.130 8.315 1.00 96.06 84 PRO A CA 1
ATOM 673 C C . PRO A 1 84 ? -8.876 -10.594 8.259 1.00 96.06 84 PRO A C 1
ATOM 675 O O . PRO A 1 84 ? -9.886 -9.959 7.935 1.00 96.06 84 PRO A O 1
ATOM 678 N N . THR A 1 85 ? -7.753 -9.977 8.628 1.00 97.50 85 THR A N 1
ATOM 679 C CA . THR A 1 85 ? -7.545 -8.527 8.595 1.00 97.50 85 THR A CA 1
ATOM 680 C C . THR A 1 85 ? -6.816 -8.071 7.331 1.00 97.50 85 THR A C 1
ATOM 682 O O . THR A 1 85 ? -6.743 -6.865 7.085 1.00 97.50 85 THR A O 1
ATOM 685 N N . LEU A 1 86 ? -6.349 -9.015 6.503 1.00 98.31 86 LEU A N 1
ATOM 686 C CA . LEU A 1 86 ? -5.634 -8.783 5.255 1.00 98.31 86 LEU A CA 1
ATOM 687 C C . LEU A 1 86 ? -6.469 -9.220 4.046 1.00 98.31 86 LEU A C 1
ATOM 689 O O . LEU A 1 86 ? -7.016 -10.314 3.998 1.00 98.31 86 LEU A O 1
ATOM 693 N N . CYS A 1 87 ? -6.522 -8.373 3.023 1.00 97.38 87 CYS A N 1
ATOM 694 C CA . CYS A 1 87 ? -7.062 -8.713 1.713 1.00 97.38 87 CYS A CA 1
ATOM 695 C C . CYS A 1 87 ? -5.985 -8.499 0.649 1.00 97.38 87 CYS A C 1
ATOM 697 O O . CYS A 1 87 ? -5.399 -7.419 0.566 1.00 97.38 87 CYS A O 1
ATOM 699 N N . LEU A 1 88 ? -5.714 -9.519 -0.162 1.00 97.25 88 LEU A N 1
ATOM 700 C CA . LEU A 1 88 ? -4.741 -9.458 -1.250 1.00 97.25 88 LEU A CA 1
ATOM 701 C C . LEU A 1 88 ? -5.475 -9.387 -2.582 1.00 97.25 88 LEU A C 1
ATOM 703 O O . LEU A 1 88 ? -6.292 -10.251 -2.894 1.00 97.25 88 LEU A O 1
ATOM 707 N N . VAL A 1 89 ? -5.170 -8.369 -3.381 1.00 96.12 89 VAL A N 1
ATOM 708 C CA . VAL A 1 89 ? -5.798 -8.162 -4.684 1.00 96.12 89 VAL A CA 1
ATOM 709 C C . VAL A 1 89 ? -4.713 -8.012 -5.736 1.00 96.12 89 VAL A C 1
ATOM 711 O O . VAL A 1 89 ? -3.888 -7.096 -5.688 1.00 96.12 89 VAL A O 1
ATOM 714 N N . LYS A 1 90 ? -4.741 -8.905 -6.730 1.00 96.88 90 LYS A N 1
ATOM 715 C CA . LYS A 1 90 ? -3.892 -8.763 -7.908 1.00 96.88 90 LYS A CA 1
ATOM 716 C C . LYS A 1 90 ? -4.389 -7.582 -8.739 1.00 96.88 90 LYS A C 1
ATOM 718 O O . LYS A 1 90 ? -5.437 -7.677 -9.374 1.00 96.88 90 LYS A O 1
ATOM 723 N N . HIS A 1 91 ? -3.642 -6.486 -8.754 1.00 96.94 91 HIS A N 1
ATOM 724 C CA . HIS A 1 91 ? -4.021 -5.282 -9.483 1.00 96.94 91 HIS A CA 1
ATOM 725 C C . HIS A 1 91 ? -2.796 -4.524 -9.997 1.00 96.94 91 HIS A C 1
ATOM 727 O O . HIS A 1 91 ? -1.840 -4.279 -9.263 1.00 96.94 91 HIS A O 1
ATOM 733 N N . ASN A 1 92 ? -2.834 -4.137 -11.273 1.00 96.06 92 ASN A N 1
ATOM 734 C CA . ASN A 1 92 ? -1.842 -3.243 -11.858 1.00 96.06 92 ASN A CA 1
ATOM 735 C C . ASN A 1 92 ? -2.327 -1.804 -11.722 1.00 96.06 92 ASN A C 1
ATOM 737 O O . ASN A 1 92 ? -3.328 -1.449 -12.331 1.00 96.06 92 ASN A O 1
ATOM 741 N N . ILE A 1 93 ? -1.589 -0.984 -10.974 1.00 96.00 93 ILE A N 1
ATOM 742 C CA . ILE A 1 93 ? -1.993 0.386 -10.649 1.00 96.00 93 ILE A CA 1
ATOM 743 C C . ILE A 1 93 ? -2.100 1.309 -11.873 1.00 96.00 93 ILE A C 1
ATOM 745 O O . ILE A 1 93 ? -2.782 2.327 -11.820 1.00 96.00 93 ILE A O 1
ATOM 749 N N . ILE A 1 94 ? -1.458 0.939 -12.987 1.00 95.31 94 ILE A N 1
ATOM 750 C CA . ILE A 1 94 ? -1.587 1.636 -14.273 1.00 95.31 94 ILE A CA 1
ATOM 751 C C . ILE A 1 94 ? -3.028 1.552 -14.799 1.00 95.31 94 ILE A C 1
ATOM 753 O O . ILE A 1 94 ? -3.520 2.488 -15.429 1.00 95.31 94 ILE A O 1
ATOM 757 N N . ALA A 1 95 ? -3.708 0.430 -14.551 1.00 95.56 95 ALA A N 1
ATOM 758 C CA . ALA A 1 95 ? -5.084 0.236 -14.975 1.00 95.56 95 ALA A CA 1
ATOM 759 C C . ALA A 1 95 ? -6.044 1.111 -14.145 1.00 95.56 95 ALA A C 1
ATOM 761 O O . ALA A 1 95 ? -5.720 1.484 -13.015 1.00 95.56 95 ALA A O 1
ATOM 762 N N . PRO A 1 96 ? -7.245 1.416 -14.671 1.00 94.75 96 PRO A N 1
ATOM 763 C CA . PRO A 1 96 ? -8.294 2.038 -13.876 1.00 94.75 96 PRO A CA 1
ATOM 764 C C . PRO A 1 96 ? -8.554 1.252 -12.588 1.00 94.75 96 PRO A C 1
ATOM 766 O O . PRO A 1 96 ? -8.602 0.018 -12.603 1.00 94.75 96 PRO A O 1
ATOM 769 N N . LEU A 1 97 ? -8.742 1.975 -11.484 1.00 95.94 97 LEU A N 1
ATOM 770 C CA . LEU A 1 97 ? -9.082 1.366 -10.203 1.00 95.94 97 LEU A CA 1
ATOM 771 C C . LEU A 1 97 ? -10.424 0.616 -10.300 1.00 95.94 97 LEU A C 1
ATOM 773 O O . LEU A 1 97 ? -11.293 1.029 -11.076 1.00 95.94 97 LEU A O 1
ATOM 777 N N . PRO A 1 98 ? -10.621 -0.469 -9.525 1.00 93.81 98 PRO A N 1
ATOM 778 C CA . PRO A 1 98 ? -11.891 -1.187 -9.504 1.00 93.81 98 PRO A CA 1
ATOM 779 C C . PRO A 1 98 ? -13.064 -0.248 -9.203 1.00 93.81 98 PRO A C 1
ATOM 781 O O . PRO A 1 98 ? -12.967 0.615 -8.334 1.00 93.81 98 PRO A O 1
ATOM 784 N N . THR A 1 99 ? -14.193 -0.436 -9.886 1.00 88.31 99 THR A N 1
ATOM 785 C CA . THR A 1 99 ? -15.400 0.381 -9.665 1.00 88.31 99 THR A CA 1
ATOM 786 C C . THR A 1 99 ? -15.953 0.227 -8.249 1.00 88.31 99 THR A C 1
ATOM 788 O O . THR A 1 99 ? -16.490 1.173 -7.684 1.00 88.31 99 THR A O 1
ATOM 791 N N . GLU A 1 100 ? -15.795 -0.961 -7.665 1.00 86.81 100 GLU A N 1
ATOM 792 C CA . GLU A 1 100 ? -16.245 -1.297 -6.315 1.00 86.81 100 GLU A CA 1
ATOM 793 C C . GLU A 1 100 ? -15.056 -1.338 -5.353 1.00 86.81 100 GLU A C 1
ATOM 795 O O . GLU A 1 100 ? -14.629 -2.390 -4.875 1.00 86.81 100 GLU A O 1
ATOM 800 N N . MET A 1 101 ? -14.479 -0.169 -5.085 1.00 92.06 101 MET A N 1
ATOM 801 C CA . MET A 1 101 ? -13.498 -0.033 -4.015 1.00 92.06 101 MET A CA 1
ATOM 802 C C . MET A 1 101 ? -14.181 0.116 -2.658 1.00 92.06 101 MET A C 1
ATOM 804 O O . MET A 1 101 ? -15.211 0.772 -2.521 1.00 92.06 101 MET A O 1
ATOM 808 N N . ALA A 1 102 ? -13.568 -0.464 -1.627 1.00 92.69 102 ALA A N 1
ATOM 809 C CA . ALA A 1 102 ? -13.955 -0.159 -0.259 1.00 92.69 102 ALA A CA 1
ATOM 810 C C . ALA A 1 102 ? -13.689 1.321 0.075 1.00 92.69 102 ALA A C 1
ATOM 812 O O . ALA A 1 102 ? -12.892 1.993 -0.581 1.00 92.69 102 ALA A O 1
ATOM 813 N N . ASP A 1 103 ? -14.316 1.813 1.142 1.00 94.88 103 ASP A N 1
ATOM 814 C CA . ASP A 1 103 ? -14.031 3.141 1.684 1.00 94.88 103 ASP A CA 1
ATOM 815 C C . ASP A 1 103 ? -12.701 3.111 2.454 1.00 94.88 103 ASP A C 1
ATOM 817 O O . ASP A 1 103 ? -12.654 2.734 3.628 1.00 94.88 103 ASP A O 1
ATOM 821 N N . TYR A 1 104 ? -11.602 3.456 1.781 1.00 98.12 104 TYR A N 1
ATOM 822 C CA . TYR A 1 104 ? -10.282 3.550 2.400 1.00 98.12 104 TYR A CA 1
ATOM 823 C C . TYR A 1 104 ? -10.096 4.920 3.044 1.00 98.12 104 TYR A C 1
ATOM 825 O O . TYR A 1 104 ? -10.225 5.944 2.380 1.00 98.12 104 TYR A O 1
ATOM 833 N N . ALA A 1 105 ? -9.761 4.939 4.333 1.00 98.44 105 ALA A N 1
ATOM 834 C CA . ALA A 1 105 ? -9.416 6.177 5.030 1.00 98.44 105 ALA A CA 1
ATOM 835 C C . ALA A 1 105 ? -7.933 6.527 4.849 1.00 98.44 105 ALA A C 1
ATOM 837 O O . ALA A 1 105 ? -7.566 7.694 4.918 1.00 98.44 105 ALA A O 1
ATOM 838 N N . TRP A 1 106 ? -7.086 5.527 4.594 1.00 98.62 106 TRP A N 1
ATOM 839 C CA . TRP A 1 106 ? -5.647 5.703 4.431 1.00 98.62 106 TRP A CA 1
ATOM 840 C C . TRP A 1 106 ? -5.153 4.973 3.192 1.00 98.62 106 TRP A C 1
ATOM 842 O O . TRP A 1 106 ? -5.589 3.854 2.903 1.00 98.62 106 TRP A O 1
ATOM 852 N N . ILE A 1 107 ? -4.223 5.597 2.473 1.00 98.62 107 ILE A N 1
ATOM 853 C CA . ILE A 1 107 ? -3.573 5.002 1.307 1.00 98.62 107 ILE A CA 1
ATOM 854 C C . ILE A 1 107 ? -2.062 5.189 1.416 1.00 98.62 107 ILE A C 1
ATOM 856 O O . ILE A 1 107 ? -1.575 6.304 1.602 1.00 98.62 107 ILE A O 1
ATOM 860 N N . ILE A 1 108 ? -1.325 4.092 1.255 1.00 98.38 108 ILE A N 1
ATOM 861 C CA . ILE A 1 108 ? 0.125 4.083 1.082 1.00 98.38 108 ILE A CA 1
ATOM 862 C C . ILE A 1 108 ? 0.438 3.582 -0.331 1.00 98.38 108 ILE A C 1
ATOM 864 O O . ILE A 1 108 ? 0.257 2.407 -0.662 1.00 98.38 108 ILE A O 1
ATOM 868 N N . HIS A 1 109 ? 0.918 4.484 -1.178 1.00 97.56 109 HIS A N 1
ATOM 869 C CA . HIS A 1 109 ? 1.326 4.196 -2.542 1.00 97.56 109 HIS A CA 1
ATOM 870 C C . HIS A 1 109 ? 2.824 3.869 -2.606 1.00 97.56 109 HIS A C 1
ATOM 872 O O . HIS A 1 109 ? 3.665 4.757 -2.746 1.00 97.56 109 HIS A O 1
ATOM 878 N N . ALA A 1 110 ? 3.150 2.578 -2.490 1.00 95.31 110 ALA A N 1
ATOM 879 C CA . ALA A 1 110 ? 4.504 2.037 -2.638 1.00 95.31 110 ALA A CA 1
ATOM 880 C C . ALA A 1 110 ? 4.693 1.223 -3.940 1.00 95.31 110 ALA A C 1
ATOM 882 O O . ALA A 1 110 ? 5.710 0.548 -4.110 1.00 95.31 110 ALA A O 1
ATOM 883 N N . ALA A 1 111 ? 3.718 1.252 -4.859 1.00 93.31 111 ALA A N 1
ATOM 884 C CA . ALA A 1 111 ? 3.835 0.591 -6.154 1.00 93.31 111 ALA A CA 1
ATOM 885 C C . ALA A 1 111 ? 4.694 1.448 -7.087 1.00 93.31 111 ALA A C 1
ATOM 887 O O . ALA A 1 111 ? 4.310 2.557 -7.434 1.00 93.31 111 ALA A O 1
ATOM 888 N N . GLY A 1 112 ? 5.834 0.909 -7.507 1.00 88.62 112 GLY A N 1
ATOM 889 C CA . GLY A 1 112 ? 6.744 1.564 -8.438 1.00 88.62 112 GLY A CA 1
ATOM 890 C C . GLY A 1 112 ? 7.932 0.667 -8.769 1.00 88.62 112 GLY A C 1
ATOM 891 O O . GLY A 1 112 ? 8.279 -0.251 -8.015 1.00 88.62 112 GLY A O 1
ATOM 892 N N . ILE A 1 113 ? 8.568 0.919 -9.911 1.00 83.25 113 ILE A N 1
ATOM 893 C CA . ILE A 1 113 ? 9.783 0.210 -10.322 1.00 83.25 113 ILE A CA 1
ATOM 894 C C . ILE A 1 113 ? 10.987 1.028 -9.846 1.00 83.25 113 ILE A C 1
ATOM 896 O O . ILE A 1 113 ? 11.463 1.923 -10.532 1.00 83.25 113 ILE A O 1
ATOM 900 N N . ALA A 1 114 ? 11.464 0.741 -8.633 1.00 79.50 114 ALA A N 1
ATOM 901 C CA . ALA A 1 114 ? 12.502 1.551 -7.983 1.00 79.50 114 ALA A CA 1
ATOM 902 C C . ALA A 1 114 ? 13.948 1.145 -8.331 1.00 79.50 114 ALA A C 1
ATOM 904 O O . ALA A 1 114 ? 14.883 1.891 -8.062 1.00 79.50 114 ALA A O 1
ATOM 905 N N . SER A 1 115 ? 14.169 -0.048 -8.891 1.00 82.88 115 SER A N 1
ATOM 906 C CA . SER A 1 115 ? 15.526 -0.542 -9.155 1.00 82.88 115 SER A CA 1
ATOM 907 C C . SER A 1 115 ? 16.023 -0.102 -10.537 1.00 82.88 115 SER A C 1
ATOM 909 O O . SER A 1 115 ? 15.337 -0.389 -11.522 1.00 82.88 115 SER A O 1
ATOM 911 N N . PRO A 1 116 ? 17.242 0.468 -10.645 1.00 83.19 116 PRO A N 1
ATOM 912 C CA . PRO A 1 116 ? 17.793 0.930 -11.917 1.00 83.19 116 PRO A CA 1
ATOM 913 C C . PRO A 1 116 ? 17.876 -0.113 -13.015 1.00 83.19 116 PRO A C 1
ATOM 915 O O . PRO A 1 116 ? 17.697 0.196 -14.189 1.00 83.19 116 PRO A O 1
ATOM 918 N N . ILE A 1 117 ? 18.117 -1.366 -12.645 1.00 85.88 117 ILE A N 1
ATOM 919 C CA . ILE A 1 117 ? 18.144 -2.467 -13.605 1.00 85.88 117 ILE A CA 1
ATOM 920 C C . ILE A 1 117 ? 16.756 -2.650 -14.235 1.00 85.88 117 ILE A C 1
ATOM 922 O O . ILE A 1 117 ? 16.648 -2.794 -15.449 1.00 85.88 117 ILE A O 1
ATOM 926 N N . TYR A 1 118 ? 15.698 -2.588 -13.425 1.00 84.31 118 TYR A N 1
ATOM 927 C CA . TYR A 1 118 ? 14.332 -2.850 -13.871 1.00 84.31 118 TYR A CA 1
ATOM 928 C C . TYR A 1 118 ? 13.692 -1.648 -14.554 1.00 84.31 118 TYR A C 1
ATOM 930 O O . TYR A 1 118 ? 13.066 -1.829 -15.593 1.00 84.31 118 TYR A O 1
ATOM 938 N N . TYR A 1 119 ? 13.865 -0.427 -14.035 1.00 84.50 119 TYR A N 1
ATOM 939 C CA . TYR A 1 119 ? 13.260 0.731 -14.695 1.00 84.50 119 TYR A CA 1
ATOM 940 C C . TYR A 1 119 ? 13.924 1.047 -16.038 1.00 84.50 119 TYR A C 1
ATOM 942 O O . TYR A 1 119 ? 13.269 1.576 -16.926 1.00 84.50 119 TYR A O 1
ATOM 950 N N . ARG A 1 120 ? 15.201 0.681 -16.241 1.00 87.94 120 ARG A N 1
ATOM 951 C CA . ARG A 1 120 ? 15.840 0.778 -17.566 1.00 87.94 120 ARG A CA 1
ATOM 952 C C . ARG A 1 120 ? 15.317 -0.265 -18.549 1.00 87.94 120 ARG A C 1
ATOM 954 O O . ARG A 1 120 ? 15.262 0.015 -19.739 1.00 87.94 120 ARG A O 1
ATOM 961 N N . ALA A 1 121 ? 14.947 -1.448 -18.061 1.00 9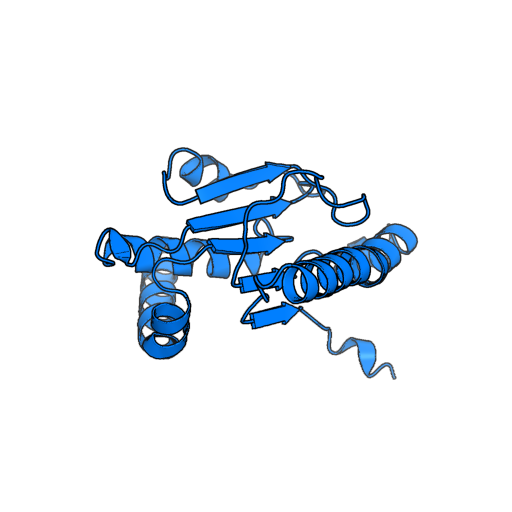0.12 121 ALA A N 1
ATOM 962 C CA . ALA A 1 121 ? 14.329 -2.487 -18.882 1.00 90.12 121 ALA A CA 1
ATOM 963 C C . ALA A 1 121 ? 12.854 -2.177 -19.207 1.00 90.12 121 ALA A C 1
ATOM 965 O O . ALA A 1 121 ? 12.379 -2.552 -20.273 1.00 90.12 121 ALA A O 1
ATOM 966 N N . HIS A 1 122 ? 12.159 -1.470 -18.309 1.00 90.12 122 HIS A N 1
ATOM 967 C CA . HIS A 1 122 ? 10.731 -1.144 -18.401 1.00 90.12 122 HIS A CA 1
ATOM 968 C C . HIS A 1 122 ? 10.461 0.357 -18.169 1.00 90.12 122 HIS A C 1
ATOM 970 O O . HIS A 1 122 ? 9.794 0.729 -17.194 1.00 90.12 122 HIS A O 1
ATOM 976 N N . PRO A 1 123 ? 11.016 1.259 -19.002 1.00 91.75 123 PRO A N 1
ATOM 977 C CA . PRO A 1 123 ? 10.957 2.698 -18.745 1.00 91.75 123 PRO A CA 1
ATOM 978 C C . PRO A 1 123 ? 9.538 3.262 -18.864 1.00 91.75 123 PRO A C 1
ATOM 980 O O . PRO A 1 123 ? 9.155 4.126 -18.074 1.00 91.75 123 PRO 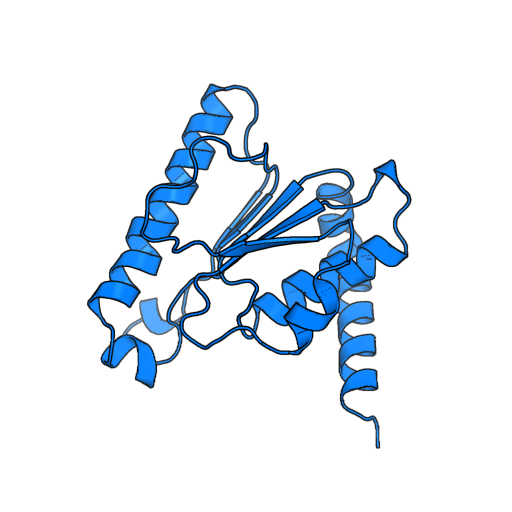A O 1
ATOM 983 N N . ILE A 1 124 ? 8.739 2.748 -19.804 1.00 94.06 124 ILE A N 1
ATOM 984 C CA . ILE A 1 124 ? 7.355 3.192 -20.002 1.00 94.06 124 ILE A CA 1
ATOM 985 C C . ILE A 1 124 ? 6.484 2.726 -18.840 1.00 94.06 124 ILE A C 1
ATOM 987 O O . ILE A 1 124 ? 5.793 3.537 -18.235 1.00 94.06 124 ILE A O 1
ATOM 991 N N . GLU A 1 125 ? 6.588 1.459 -18.443 1.00 91.75 125 GLU A N 1
ATOM 992 C CA . GLU A 1 125 ? 5.833 0.921 -17.313 1.00 91.75 125 GLU A CA 1
ATOM 993 C C . GLU A 1 125 ? 6.230 1.589 -15.996 1.00 91.75 125 GLU A C 1
ATOM 995 O O . GLU A 1 125 ? 5.380 1.802 -15.134 1.00 91.75 125 GLU A O 1
ATOM 1000 N N . THR A 1 126 ? 7.505 1.962 -15.841 1.00 91.56 126 THR A N 1
ATOM 1001 C CA . THR A 1 126 ? 7.960 2.763 -14.697 1.00 91.56 126 THR A CA 1
ATOM 1002 C C . THR A 1 126 ? 7.249 4.109 -14.661 1.00 91.56 126 THR A C 1
ATOM 1004 O O . THR A 1 126 ? 6.705 4.493 -13.624 1.00 91.56 126 THR A O 1
ATOM 1007 N N . MET A 1 127 ? 7.244 4.825 -15.788 1.00 92.69 127 MET A N 1
ATOM 1008 C CA . MET A 1 127 ? 6.597 6.128 -15.891 1.00 92.69 127 MET A CA 1
ATOM 1009 C C . MET A 1 127 ? 5.091 6.014 -15.643 1.00 92.69 127 MET A C 1
ATOM 1011 O O . MET A 1 127 ? 4.544 6.773 -14.847 1.00 92.69 127 MET A O 1
ATOM 1015 N N . ASP A 1 128 ? 4.429 5.042 -16.262 1.00 94.94 128 ASP A N 1
ATOM 1016 C CA . ASP A 1 128 ? 2.992 4.838 -16.120 1.00 94.94 128 ASP A CA 1
ATOM 1017 C C . ASP A 1 128 ? 2.606 4.452 -14.692 1.00 94.94 128 ASP A C 1
ATOM 1019 O O . ASP A 1 128 ? 1.639 4.993 -14.155 1.00 94.94 128 ASP A O 1
ATOM 1023 N N . ALA A 1 129 ? 3.361 3.567 -14.035 1.00 92.75 129 ALA A N 1
ATOM 1024 C CA . ALA A 1 129 ? 3.085 3.197 -12.649 1.00 92.75 129 ALA A CA 1
ATOM 1025 C C . ALA A 1 129 ? 3.211 4.408 -11.713 1.00 92.75 129 ALA A C 1
ATOM 1027 O O . ALA A 1 129 ? 2.324 4.642 -10.894 1.00 92.75 129 ALA A O 1
ATOM 1028 N N . ASN A 1 130 ? 4.271 5.204 -11.881 1.00 91.94 130 ASN A N 1
ATOM 1029 C CA . ASN A 1 130 ? 4.560 6.343 -11.012 1.00 91.94 130 ASN A CA 1
ATOM 1030 C C . ASN A 1 130 ? 3.660 7.560 -11.291 1.00 91.94 130 ASN A C 1
ATOM 1032 O O . ASN A 1 130 ? 3.317 8.289 -10.365 1.00 91.94 130 ASN A O 1
ATOM 1036 N N . VAL A 1 131 ? 3.284 7.810 -12.550 1.00 94.00 131 VAL A N 1
ATOM 1037 C CA . VAL A 1 131 ? 2.506 8.997 -12.948 1.00 94.00 131 VAL A CA 1
ATOM 1038 C C . VAL A 1 131 ? 1.024 8.671 -13.069 1.00 94.00 131 VAL A C 1
ATOM 1040 O O . VAL A 1 131 ? 0.197 9.300 -12.407 1.00 94.00 131 VAL A O 1
ATOM 1043 N N . ASN A 1 132 ? 0.669 7.702 -13.913 1.00 95.94 132 ASN A N 1
ATOM 1044 C CA . ASN A 1 132 ? -0.728 7.355 -14.163 1.00 95.94 132 ASN A CA 1
ATOM 1045 C C . ASN A 1 132 ? -1.319 6.584 -12.979 1.00 95.94 132 ASN A C 1
ATOM 1047 O O . ASN A 1 132 ? -2.430 6.892 -12.552 1.00 95.94 132 ASN A O 1
ATOM 1051 N N . GLY A 1 133 ? -0.550 5.681 -12.367 1.00 96.31 133 GLY A N 1
ATOM 1052 C CA . GLY A 1 133 ? -0.971 4.984 -11.153 1.00 96.31 133 GLY A CA 1
ATOM 1053 C C . GLY A 1 133 ? -1.229 5.923 -9.976 1.00 96.31 133 GLY A C 1
ATOM 1054 O O . GLY A 1 133 ? -2.296 5.865 -9.358 1.00 96.31 133 GLY A O 1
ATOM 1055 N N . LEU A 1 134 ? -0.308 6.855 -9.716 1.00 96.75 134 LEU A N 1
ATOM 1056 C CA . LEU A 1 134 ? -0.513 7.893 -8.705 1.00 96.75 134 LEU A CA 1
ATOM 1057 C C . LEU A 1 134 ? -1.722 8.778 -9.044 1.00 96.75 134 LEU A C 1
ATOM 1059 O O . LEU A 1 134 ? -2.552 9.040 -8.174 1.00 96.75 134 LEU A O 1
ATOM 1063 N N . ARG A 1 135 ? -1.872 9.203 -10.307 1.00 97.38 135 ARG A N 1
ATOM 1064 C CA . ARG A 1 135 ? -3.027 9.999 -10.756 1.00 97.38 135 ARG A CA 1
ATOM 1065 C C . ARG A 1 135 ? -4.352 9.284 -10.492 1.00 97.38 135 ARG A C 1
ATOM 1067 O O . ARG A 1 135 ? -5.272 9.924 -9.988 1.00 97.38 135 ARG A O 1
ATOM 1074 N N . ASN A 1 136 ? -4.446 7.989 -10.786 1.00 96.81 136 ASN A N 1
ATOM 1075 C CA . ASN A 1 136 ? -5.652 7.193 -10.547 1.00 96.81 136 ASN A CA 1
ATOM 1076 C C . ASN A 1 136 ? -6.045 7.207 -9.060 1.00 96.81 136 ASN A C 1
ATOM 1078 O O . ASN A 1 136 ? -7.211 7.419 -8.724 1.00 96.81 136 ASN A O 1
ATOM 1082 N N . LEU A 1 137 ? -5.070 7.050 -8.159 1.00 97.81 137 LEU A N 1
ATOM 1083 C CA . LEU A 1 137 ? -5.301 7.108 -6.712 1.00 97.81 137 LEU A CA 1
ATOM 1084 C C . LEU A 1 137 ? -5.690 8.511 -6.227 1.00 97.81 137 LEU A C 1
ATOM 1086 O O . LEU A 1 137 ? -6.585 8.646 -5.394 1.00 97.81 137 LEU A O 1
ATOM 1090 N N . LEU A 1 138 ? -5.053 9.561 -6.748 1.00 97.75 138 LEU A N 1
ATOM 1091 C CA . LEU A 1 138 ? -5.400 10.942 -6.399 1.00 97.75 138 LEU A CA 1
ATOM 1092 C C . LEU A 1 138 ? -6.810 11.311 -6.876 1.00 97.75 138 LEU A C 1
ATOM 1094 O O . LEU A 1 138 ? -7.542 12.001 -6.165 1.00 97.75 138 LEU A O 1
ATOM 1098 N N . GLU A 1 139 ? -7.214 10.818 -8.045 1.00 97.06 139 GLU A N 1
ATOM 1099 C CA . GLU A 1 139 ? -8.571 10.985 -8.553 1.00 97.06 139 GLU A CA 1
ATOM 1100 C C . GLU A 1 139 ? -9.594 10.244 -7.678 1.00 97.06 139 GLU A C 1
ATOM 1102 O O . GLU A 1 139 ? -10.622 10.826 -7.330 1.00 97.06 139 GLU A O 1
ATOM 1107 N N . TYR A 1 140 ? -9.280 9.029 -7.212 1.00 96.75 140 TYR A N 1
ATOM 1108 C CA . TYR A 1 140 ? -10.083 8.341 -6.193 1.00 96.75 140 TYR A CA 1
ATOM 1109 C C . TYR A 1 140 ? -10.225 9.184 -4.916 1.00 96.75 140 TYR A C 1
ATOM 1111 O O . TYR A 1 140 ? -11.342 9.413 -4.454 1.00 96.75 140 TYR A O 1
ATOM 1119 N N . CYS A 1 141 ? -9.129 9.735 -4.378 1.00 97.94 141 CYS A N 1
ATOM 1120 C CA . CYS A 1 141 ? -9.179 10.612 -3.201 1.00 97.94 141 CYS A CA 1
ATOM 1121 C C . CYS A 1 141 ? -10.090 11.832 -3.426 1.00 97.94 141 CYS A C 1
ATOM 1123 O O . CYS A 1 141 ? -10.873 12.206 -2.547 1.00 97.94 141 CYS A O 1
ATOM 1125 N N . ARG A 1 142 ? -10.014 12.448 -4.614 1.00 97.81 142 ARG A N 1
ATOM 1126 C CA . ARG A 1 142 ? -10.850 13.593 -5.002 1.00 97.81 142 ARG A CA 1
ATOM 1127 C C . ARG A 1 142 ? -12.333 13.216 -5.049 1.00 97.81 142 ARG A C 1
ATOM 1129 O O . ARG A 1 142 ? -13.158 13.953 -4.508 1.00 97.81 142 ARG A O 1
ATOM 1136 N N . GLN A 1 143 ? -12.668 12.075 -5.650 1.00 96.31 143 GLN A N 1
ATOM 1137 C CA . GLN A 1 143 ? -14.041 11.565 -5.729 1.00 96.31 143 GLN A CA 1
ATOM 1138 C C . GLN A 1 143 ? -14.598 11.221 -4.344 1.00 96.31 143 GLN A C 1
ATOM 1140 O O . GLN A 1 143 ? -15.696 11.649 -3.997 1.00 96.31 143 GLN A O 1
ATOM 1145 N N . GLN A 1 144 ? -13.813 10.547 -3.503 1.00 96.81 144 GLN A N 1
ATOM 1146 C CA . GLN A 1 144 ? -14.203 10.210 -2.133 1.00 96.81 144 GLN A CA 1
ATOM 1147 C C . GLN A 1 144 ? -14.478 11.455 -1.280 1.00 96.81 144 GLN A C 1
ATOM 1149 O O . GLN A 1 144 ? -15.460 11.498 -0.535 1.00 96.81 144 GLN A O 1
ATOM 1154 N N . LYS A 1 145 ? -13.686 12.521 -1.452 1.00 97.44 145 LYS A N 1
ATOM 1155 C CA . LYS A 1 145 ? -13.962 13.823 -0.828 1.00 97.44 145 LYS A CA 1
ATOM 1156 C C . LYS A 1 145 ? -15.303 14.411 -1.283 1.00 97.44 145 LYS A C 1
ATOM 1158 O O . LYS A 1 145 ? -16.049 14.907 -0.444 1.00 97.44 145 LYS A O 1
ATOM 1163 N N . MET A 1 146 ? -15.628 14.347 -2.577 1.00 97.50 146 MET A N 1
ATOM 1164 C CA . MET A 1 146 ? -16.926 14.811 -3.099 1.00 97.50 146 MET A CA 1
ATOM 1165 C C . MET A 1 146 ? -18.102 13.977 -2.579 1.00 97.50 146 MET A C 1
ATOM 1167 O O . MET A 1 146 ? -19.177 14.521 -2.348 1.00 97.50 146 MET A O 1
ATOM 1171 N N . ASN A 1 147 ? -17.879 12.686 -2.337 1.00 95.88 147 ASN A N 1
ATOM 1172 C CA . ASN A 1 147 ? -18.872 11.760 -1.794 1.00 95.88 147 ASN A CA 1
ATOM 1173 C C . ASN A 1 147 ? -19.028 11.855 -0.261 1.00 95.88 147 ASN A C 1
ATOM 1175 O O . ASN A 1 147 ? -19.724 11.034 0.334 1.00 95.88 147 ASN A O 1
ATOM 1179 N N . GLY A 1 148 ? -18.374 12.821 0.398 1.00 97.06 148 GLY A N 1
ATOM 1180 C CA . GLY A 1 148 ? -18.456 13.013 1.850 1.00 97.06 148 GLY A CA 1
ATOM 1181 C C . GLY A 1 148 ? -17.675 11.984 2.676 1.00 97.06 148 GLY A C 1
ATOM 1182 O O . GLY A 1 148 ? -17.892 11.884 3.880 1.00 97.06 148 GLY A O 1
ATOM 1183 N N . LYS A 1 149 ? -16.764 11.230 2.050 1.00 96.12 149 LYS A N 1
ATOM 1184 C CA . LYS A 1 149 ? -15.936 10.193 2.686 1.00 96.12 149 LYS A CA 1
ATOM 1185 C C . LYS A 1 149 ? -14.446 10.435 2.409 1.00 96.12 149 LYS A C 1
ATOM 1187 O O . LYS A 1 149 ? -13.809 9.597 1.779 1.00 96.12 149 LYS A O 1
ATOM 1192 N N . PRO A 1 150 ? -13.882 11.597 2.779 1.00 97.38 150 PRO A N 1
ATOM 1193 C CA . PRO A 1 150 ? -12.517 11.942 2.401 1.00 97.38 150 PRO A CA 1
ATOM 1194 C C . PRO A 1 150 ? -11.509 10.910 2.919 1.00 97.38 150 PRO A C 1
ATOM 1196 O O . PRO A 1 150 ? -11.599 10.460 4.059 1.00 97.38 150 PRO A O 1
ATOM 1199 N N . VAL A 1 151 ? -10.519 10.594 2.084 1.00 98.38 151 VAL A N 1
ATOM 1200 C CA . VAL A 1 151 ? -9.302 9.912 2.534 1.00 98.38 151 VAL A CA 1
ATOM 1201 C C . VAL A 1 151 ? -8.601 10.839 3.529 1.00 98.38 151 VAL A C 1
ATOM 1203 O O . VAL A 1 151 ? -8.366 12.010 3.230 1.00 98.38 151 VAL A O 1
ATOM 1206 N N . GLU A 1 152 ? -8.308 10.327 4.717 1.00 98.25 152 GLU A N 1
ATOM 1207 C CA . GLU A 1 152 ? -7.721 11.073 5.830 1.00 98.25 152 GLU A CA 1
ATOM 1208 C C . GLU A 1 152 ? -6.210 11.246 5.675 1.00 98.25 152 GLU A C 1
ATOM 1210 O O . GLU A 1 152 ? -5.665 12.278 6.064 1.00 98.25 152 GLU A O 1
ATOM 1215 N N . GLY A 1 153 ? -5.538 10.264 5.068 1.00 97.94 153 GLY A N 1
ATOM 1216 C CA . GLY A 1 153 ? -4.106 10.335 4.821 1.00 97.94 153 GLY A CA 1
ATOM 1217 C C . GLY A 1 153 ? -3.663 9.599 3.566 1.00 97.94 153 GLY A C 1
ATOM 1218 O O . GLY A 1 153 ? -4.140 8.510 3.238 1.00 97.94 153 GLY A O 1
ATOM 1219 N N . PHE A 1 154 ? -2.715 10.217 2.868 1.00 98.12 154 PHE A N 1
ATOM 1220 C CA . PHE A 1 154 ? -2.119 9.697 1.648 1.00 98.12 154 PHE A CA 1
ATOM 1221 C C . PHE A 1 154 ? -0.600 9.826 1.733 1.00 98.12 154 PHE A C 1
ATOM 1223 O O . PHE A 1 154 ? -0.069 10.932 1.814 1.00 98.12 154 PHE A O 1
ATOM 1230 N N . LEU A 1 155 ? 0.095 8.694 1.699 1.00 97.19 155 LEU A N 1
ATOM 1231 C CA . LEU A 1 155 ? 1.550 8.622 1.630 1.00 97.19 155 LEU A CA 1
ATOM 1232 C C . LEU A 1 155 ? 1.931 8.016 0.284 1.00 97.19 155 LEU A C 1
ATOM 1234 O O . LEU A 1 155 ? 1.416 6.962 -0.072 1.00 97.19 155 LEU A O 1
ATOM 1238 N N . PHE A 1 156 ? 2.857 8.629 -0.446 1.00 95.25 156 PHE A N 1
ATOM 1239 C CA . PHE A 1 156 ? 3.452 8.011 -1.629 1.00 95.25 156 PHE A CA 1
ATOM 1240 C C . PHE A 1 156 ? 4.965 7.997 -1.518 1.00 95.25 156 PHE A C 1
ATOM 1242 O O . PHE A 1 156 ? 5.567 8.864 -0.882 1.00 95.25 156 PHE A O 1
ATOM 1249 N N . TYR A 1 157 ? 5.579 6.995 -2.132 1.00 92.06 157 TYR A N 1
ATOM 1250 C CA . TYR A 1 157 ? 7.026 6.894 -2.179 1.00 92.06 157 TYR A CA 1
ATOM 1251 C C . TYR A 1 157 ? 7.561 7.698 -3.357 1.00 92.06 157 TYR A C 1
ATOM 1253 O O . TYR A 1 157 ? 7.279 7.400 -4.514 1.00 92.06 157 TYR A O 1
ATOM 1261 N N . SER A 1 158 ? 8.339 8.726 -3.033 1.00 90.38 158 SER A N 1
ATOM 1262 C CA . SER A 1 158 ? 9.187 9.429 -3.991 1.00 90.38 158 SER A CA 1
ATOM 1263 C C . SER A 1 158 ? 10.583 8.791 -4.021 1.00 90.38 158 SER A C 1
ATOM 1265 O O . SER A 1 158 ? 10.850 7.809 -3.327 1.00 90.38 158 SER A O 1
ATOM 1267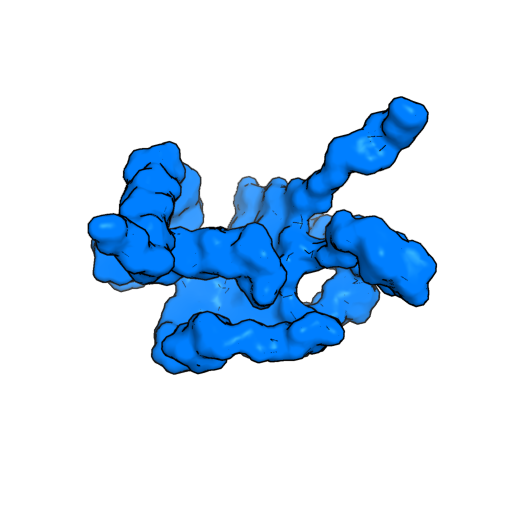 N N . SER A 1 159 ? 11.486 9.354 -4.813 1.00 88.38 159 SER A N 1
ATOM 1268 C CA . SER A 1 159 ? 12.880 8.925 -4.904 1.00 88.38 159 SER A CA 1
ATOM 1269 C C . SER A 1 159 ? 13.809 10.127 -4.842 1.00 88.38 159 SER A C 1
ATOM 1271 O O . SER A 1 159 ? 13.466 11.186 -5.355 1.00 88.38 159 SER A O 1
ATOM 1273 N N . SER A 1 160 ? 15.008 9.964 -4.281 1.00 90.31 160 SER A N 1
ATOM 1274 C CA . SER A 1 160 ? 16.063 10.980 -4.379 1.00 90.31 160 SER A CA 1
ATOM 1275 C C . SER A 1 160 ? 16.526 11.207 -5.821 1.00 90.31 160 SER A C 1
ATOM 1277 O O . SER A 1 160 ? 17.092 12.248 -6.115 1.00 90.31 160 SER A O 1
ATOM 1279 N N . GLU A 1 161 ? 16.236 10.285 -6.740 1.00 87.25 161 GLU A N 1
ATOM 1280 C CA . GLU A 1 161 ? 16.523 10.437 -8.175 1.00 87.25 161 GLU A CA 1
ATOM 1281 C C . GLU A 1 161 ? 15.859 11.685 -8.791 1.00 87.25 161 GLU A C 1
ATOM 1283 O O . GLU A 1 161 ? 16.275 12.135 -9.852 1.00 87.25 161 GLU A O 1
ATOM 1288 N N . ILE A 1 162 ? 14.856 12.289 -8.130 1.00 87.00 162 ILE A N 1
ATOM 1289 C CA . ILE A 1 162 ? 14.286 13.570 -8.579 1.00 87.00 162 ILE A CA 1
ATOM 1290 C C . ILE A 1 162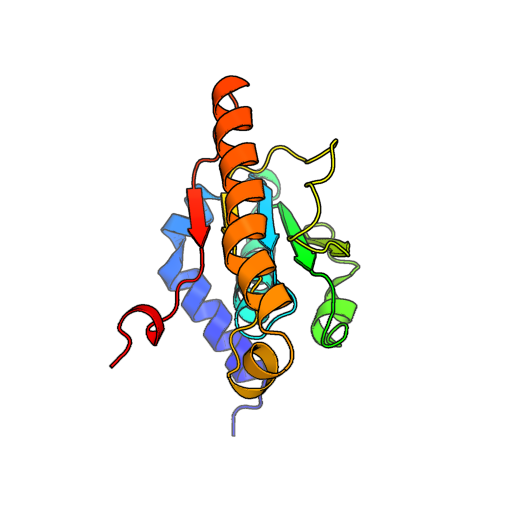 ? 15.296 14.721 -8.550 1.00 87.00 162 ILE A C 1
ATOM 1292 O O . ILE A 1 162 ? 15.071 15.726 -9.220 1.00 87.00 162 ILE A O 1
ATOM 1296 N N . TYR A 1 163 ? 16.359 14.605 -7.744 1.00 89.69 163 TYR A N 1
ATOM 1297 C CA . TYR A 1 163 ? 17.401 15.623 -7.673 1.00 89.69 163 TYR A CA 1
ATOM 1298 C C . TYR A 1 163 ? 18.229 15.658 -8.959 1.00 89.69 163 TYR A C 1
ATOM 1300 O O . TYR A 1 163 ? 18.739 16.721 -9.296 1.00 89.69 163 TYR A O 1
ATOM 1308 N N . GLY A 1 164 ? 18.292 14.544 -9.698 1.00 84.88 164 GLY A N 1
ATOM 1309 C CA . GLY A 1 164 ? 19.116 14.432 -10.895 1.00 84.88 164 GLY A CA 1
ATOM 1310 C C . GLY A 1 164 ? 20.608 14.509 -10.569 1.00 84.88 164 GLY A C 1
ATOM 1311 O O . GLY A 1 164 ? 21.025 13.989 -9.538 1.00 84.88 164 GLY A O 1
ATOM 1312 N N . ASP A 1 165 ? 21.347 15.130 -11.489 1.00 65.50 165 ASP A N 1
ATOM 1313 C CA . ASP A 1 165 ? 22.763 15.539 -11.458 1.00 65.50 165 ASP A CA 1
ATOM 1314 C C . ASP A 1 165 ? 23.747 14.691 -10.623 1.00 65.50 165 ASP A C 1
ATOM 1316 O O . ASP A 1 165 ? 23.947 14.959 -9.414 1.00 65.50 165 ASP A O 1
#

Secondary structure (DSSP, 8-state):
---HHHHHHHHHHHHHHHTHHHHHHHTTSEEEEETTTSHHHHHHHHHHHHHHTTS-GGG--EEEEEE--TT---HHHHTTTT-TTEEEEE--TTSPPPSS----SEEEE--S---HHHHHHSHHHHHHIIIIIHHHHHHHHHHHHHTT---SEEEE---GGGG--

pLDDT: mean 94.41, std 5.47, range [62.31, 98.75]

Sequence (165 aa):
MKNAHAIVTQDLEYICENLKTEFAQMAGKRLLITGGAGFLGYYLVQAILHWNKHALPPQIIRVTVFDNYMRGVPDWLLKLENDPTLCLVKHNIIAPLPTEMADYAWIIHAAGIASPIYYRAHPIETMDANVNGLRNLLEYCRQQKMNGKPVEGFLFYSSSEIYGD